Protein AF-A0AA43KGK9-F1 (afdb_monomer)

Sequence (64 aa):
MFIALDPGAEENFQKYQNSPLWQTLNVVKNNRVYIVDSGYWIFGKIISANAILDDLVKYLLESP

Mean predicted aligned error: 3.24 Å

Structure (mmCIF, N/CA/C/O backbone):
da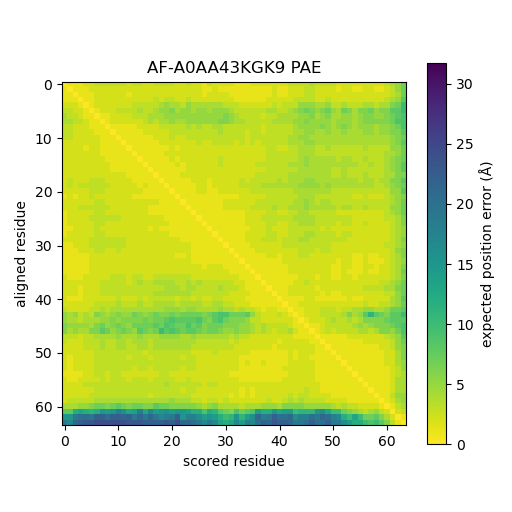ta_AF-A0AA43KGK9-F1
#
_entry.id   AF-A0AA43KGK9-F1
#
loop_
_atom_site.group_PDB
_atom_site.id
_atom_site.type_symbol
_atom_site.label_atom_id
_atom_site.label_alt_id
_atom_site.label_comp_id
_atom_site.label_asym_id
_atom_site.label_entity_id
_atom_site.label_seq_id
_atom_site.pdbx_PDB_ins_code
_atom_site.Cartn_x
_atom_site.Cartn_y
_atom_site.Cartn_z
_atom_site.occupancy
_atom_site.B_iso_or_equiv
_atom_site.auth_seq_id
_atom_site.auth_comp_id
_atom_site.auth_asym_id
_atom_site.auth_atom_id
_atom_site.pdbx_PDB_model_num
ATOM 1 N N . MET A 1 1 ? -5.182 -0.966 -1.257 1.00 95.25 1 MET A N 1
ATOM 2 C CA . MET A 1 1 ? -4.626 0.373 -0.983 1.00 95.25 1 MET A CA 1
ATOM 3 C C . MET A 1 1 ? -3.122 0.242 -1.019 1.00 95.25 1 MET A C 1
ATOM 5 O O . MET A 1 1 ? -2.595 -0.585 -0.287 1.00 95.25 1 MET A O 1
ATOM 9 N N . PHE A 1 2 ? -2.466 0.995 -1.894 1.00 96.56 2 PHE A N 1
ATOM 10 C CA . PHE A 1 2 ? -1.009 1.021 -1.992 1.00 96.56 2 PHE A CA 1
ATOM 11 C C . PHE A 1 2 ? -0.490 2.222 -1.211 1.00 96.56 2 PHE A C 1
ATOM 13 O O . PHE A 1 2 ? -1.066 3.305 -1.310 1.00 96.56 2 PHE A O 1
ATOM 20 N N . ILE A 1 3 ? 0.546 2.014 -0.406 1.00 96.31 3 ILE A N 1
ATOM 21 C CA . ILE A 1 3 ? 1.171 3.052 0.409 1.00 96.31 3 ILE A CA 1
ATOM 22 C C . ILE A 1 3 ? 2.628 3.140 0.021 1.00 96.31 3 ILE A C 1
ATOM 24 O O . ILE A 1 3 ? 3.427 2.275 0.371 1.00 96.31 3 ILE A O 1
ATOM 28 N N . ALA A 1 4 ? 2.939 4.200 -0.712 1.00 95.44 4 ALA A N 1
ATOM 29 C CA . ALA A 1 4 ? 4.297 4.626 -0.978 1.00 95.44 4 ALA A CA 1
ATOM 30 C C . ALA A 1 4 ? 4.870 5.214 0.316 1.00 95.44 4 ALA A C 1
ATOM 32 O O . ALA A 1 4 ? 4.588 6.363 0.657 1.00 95.44 4 ALA A O 1
ATOM 33 N N . LEU A 1 5 ? 5.583 4.386 1.079 1.00 92.25 5 LEU A N 1
ATOM 34 C CA . LEU A 1 5 ? 6.152 4.783 2.361 1.00 92.25 5 LEU A CA 1
ATOM 35 C C . LEU A 1 5 ? 7.584 5.273 2.145 1.00 92.25 5 LEU A C 1
ATOM 37 O O . LEU A 1 5 ? 8.446 4.497 1.742 1.00 92.25 5 LEU A O 1
ATOM 41 N N . ASP A 1 6 ? 7.825 6.552 2.428 1.00 89.94 6 ASP A N 1
ATOM 42 C CA . ASP A 1 6 ? 9.176 7.107 2.422 1.00 89.94 6 ASP A CA 1
ATOM 43 C C . ASP A 1 6 ? 9.981 6.604 3.634 1.00 89.94 6 ASP A C 1
ATOM 45 O O . ASP A 1 6 ? 9.419 6.488 4.732 1.00 89.94 6 ASP A O 1
ATOM 49 N N . PRO A 1 7 ? 11.299 6.373 3.484 1.00 87.62 7 PR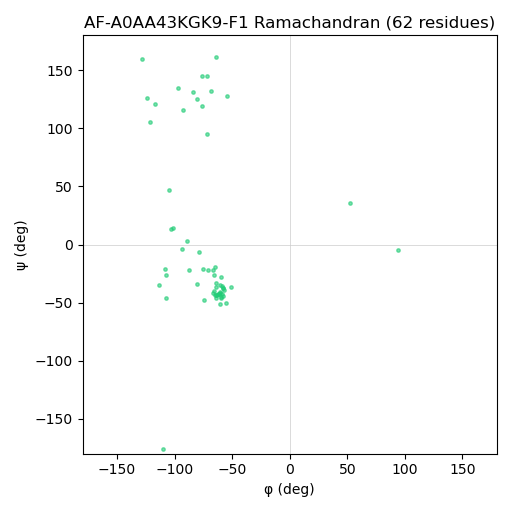O A N 1
ATOM 50 C CA . PRO A 1 7 ? 12.169 6.078 4.616 1.00 87.62 7 PRO A CA 1
ATOM 51 C C . PRO A 1 7 ? 12.065 7.159 5.698 1.00 87.62 7 PRO A C 1
ATOM 53 O O . PRO A 1 7 ? 12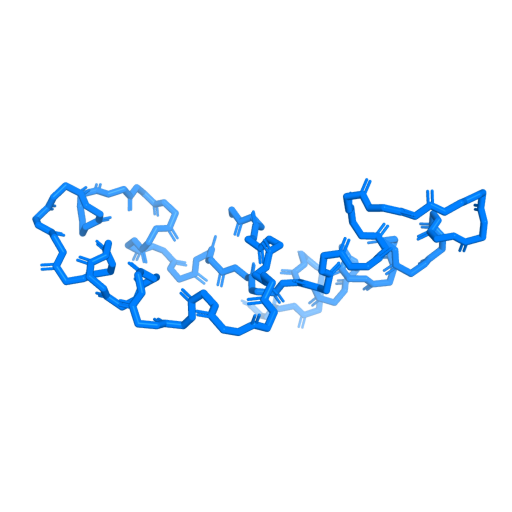.227 8.349 5.420 1.00 87.62 7 PRO A O 1
ATOM 56 N N . GLY A 1 8 ? 11.813 6.752 6.940 1.00 91.31 8 GLY A N 1
ATOM 57 C CA . GLY A 1 8 ? 11.628 7.657 8.078 1.00 91.31 8 GLY A CA 1
ATOM 58 C C . GLY A 1 8 ? 10.168 8.023 8.368 1.00 91.31 8 GLY A C 1
ATOM 59 O O . GLY A 1 8 ? 9.894 8.694 9.365 1.00 91.31 8 GLY A O 1
ATOM 60 N N . ALA A 1 9 ? 9.210 7.585 7.544 1.00 92.56 9 ALA A N 1
ATOM 61 C CA . ALA A 1 9 ? 7.781 7.783 7.790 1.00 92.56 9 ALA A CA 1
ATOM 62 C C . ALA A 1 9 ? 7.131 6.645 8.608 1.00 92.56 9 ALA A C 1
ATOM 64 O O . ALA A 1 9 ? 5.922 6.684 8.858 1.00 92.56 9 ALA A O 1
ATOM 65 N N . GLU A 1 10 ? 7.897 5.644 9.054 1.00 93.25 10 GLU A N 1
ATOM 66 C CA . GLU A 1 10 ? 7.384 4.422 9.687 1.00 93.25 10 GLU A CA 1
ATOM 67 C C . GLU A 1 10 ? 6.622 4.718 10.982 1.00 93.25 10 GLU A C 1
ATOM 69 O O . GLU A 1 10 ? 5.540 4.174 11.197 1.00 93.25 10 GLU A O 1
ATOM 74 N N . GLU A 1 11 ? 7.137 5.617 11.824 1.00 96.00 11 GLU A N 1
ATOM 75 C CA . GLU A 1 11 ? 6.490 5.978 13.092 1.00 96.00 11 GLU A CA 1
ATOM 76 C C . GLU A 1 11 ? 5.125 6.641 12.853 1.00 96.00 11 GLU A C 1
ATOM 78 O O . GLU A 1 11 ? 4.128 6.314 13.501 1.00 96.00 11 GLU A O 1
ATOM 83 N N . ASN A 1 12 ? 5.051 7.553 11.881 1.00 94.75 12 ASN A N 1
ATOM 84 C CA . ASN A 1 12 ? 3.795 8.204 11.519 1.00 94.75 12 ASN A CA 1
ATOM 85 C C . ASN A 1 12 ? 2.811 7.199 10.925 1.00 94.75 12 ASN A C 1
ATOM 87 O O . ASN A 1 12 ? 1.625 7.225 11.257 1.00 94.75 12 ASN A O 1
ATOM 91 N N . PHE A 1 13 ? 3.296 6.276 10.098 1.00 95.69 13 PHE A N 1
ATOM 92 C CA . PHE A 1 13 ? 2.457 5.226 9.548 1.00 95.69 13 PHE A CA 1
ATOM 93 C C . PHE A 1 13 ? 1.890 4.315 10.643 1.00 95.69 13 PHE A C 1
ATOM 95 O O . PHE A 1 13 ? 0.690 4.040 10.641 1.00 95.69 13 PHE A O 1
ATOM 102 N N . GLN A 1 14 ? 2.696 3.934 11.635 1.00 96.44 14 GLN A N 1
ATOM 103 C CA . GLN A 1 14 ? 2.228 3.181 12.803 1.00 96.44 14 GLN A CA 1
ATOM 104 C C . GLN A 1 14 ? 1.159 3.945 13.597 1.00 96.44 14 GLN A C 1
ATOM 106 O O . GLN A 1 14 ? 0.152 3.356 13.992 1.00 96.44 14 GLN A O 1
ATOM 111 N N . LYS A 1 15 ? 1.313 5.264 13.787 1.00 96.88 15 LYS A N 1
ATOM 112 C CA . LYS A 1 15 ? 0.283 6.098 14.439 1.00 96.88 15 LYS A CA 1
ATOM 113 C C . LYS A 1 15 ? -1.049 6.041 13.691 1.00 96.88 15 LYS A C 1
ATOM 115 O O . LYS A 1 15 ? -2.090 5.886 14.328 1.00 96.88 15 LYS A O 1
ATOM 120 N N . TYR A 1 16 ? -1.029 6.108 12.358 1.00 94.38 16 TYR A N 1
ATOM 121 C CA . TYR A 1 16 ? -2.245 5.950 11.558 1.00 94.38 16 TYR A CA 1
ATOM 122 C C . TYR A 1 16 ? -2.838 4.553 11.702 1.00 94.38 16 TYR A C 1
ATOM 124 O O . TYR A 1 16 ? -4.037 4.446 11.953 1.00 94.38 16 TYR A O 1
ATOM 132 N N . GLN A 1 17 ? -2.018 3.502 11.624 1.00 96.19 17 GLN A N 1
ATOM 133 C CA . GLN A 1 17 ? -2.482 2.119 11.757 1.00 96.19 17 GLN A CA 1
ATOM 134 C C . GLN A 1 17 ? -3.178 1.840 13.094 1.00 96.19 17 GLN A C 1
ATOM 136 O O . GLN A 1 17 ? -4.160 1.099 13.146 1.00 96.19 17 GLN A O 1
ATOM 141 N N . ASN A 1 18 ? -2.702 2.477 14.164 1.00 96.94 18 ASN A N 1
ATOM 142 C CA . ASN A 1 18 ? -3.263 2.349 15.506 1.00 96.94 18 ASN A CA 1
ATOM 143 C C . ASN A 1 18 ? -4.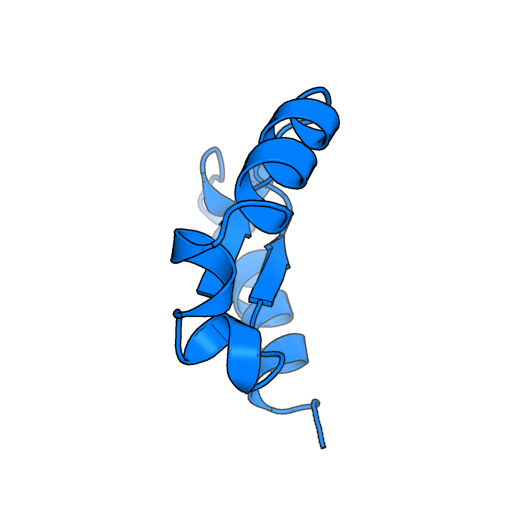537 3.184 15.724 1.00 96.94 18 ASN A C 1
ATOM 145 O O . ASN A 1 18 ? -5.165 3.077 16.777 1.00 96.94 18 ASN A O 1
ATOM 149 N N . S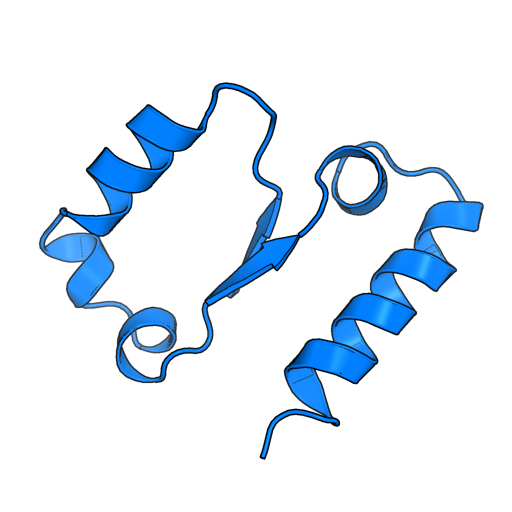ER A 1 19 ? -4.937 4.020 14.762 1.00 97.69 19 SER A N 1
ATOM 150 C CA . SER A 1 19 ? -6.137 4.845 14.900 1.00 97.69 19 SER A CA 1
ATOM 151 C C . SER A 1 19 ? -7.429 4.033 14.691 1.00 97.69 19 SER A C 1
ATOM 153 O O . SER A 1 19 ? -7.487 3.172 13.807 1.00 97.69 19 SER A O 1
ATOM 155 N N . PRO A 1 20 ? -8.521 4.348 15.418 1.00 97.62 20 PRO A N 1
ATOM 156 C CA . PRO A 1 20 ? -9.819 3.710 15.189 1.00 97.62 20 PRO A CA 1
ATOM 157 C C . PRO A 1 20 ? -10.328 3.902 13.758 1.00 97.62 20 PRO A C 1
ATOM 159 O O . PRO A 1 20 ? -10.882 2.981 13.164 1.00 97.62 20 PRO A O 1
ATOM 162 N N . LEU A 1 21 ? -10.093 5.085 13.175 1.00 97.56 21 LEU A N 1
ATOM 163 C CA . LEU A 1 21 ? -10.486 5.397 11.801 1.00 97.56 21 LEU A CA 1
ATOM 164 C C . LEU A 1 21 ? -9.833 4.439 10.801 1.00 97.56 21 LEU A C 1
ATOM 166 O O . LEU A 1 21 ? -10.522 3.893 9.941 1.00 97.56 21 LEU A O 1
ATOM 170 N N . TRP A 1 22 ? -8.534 4.186 10.938 1.00 97.62 22 TRP A N 1
ATOM 171 C CA . TRP A 1 22 ? -7.818 3.251 10.077 1.00 97.62 22 TRP A CA 1
ATOM 172 C C . TRP A 1 22 ? -8.420 1.846 10.113 1.00 97.62 22 TRP A C 1
ATOM 174 O O . TRP A 1 22 ? -8.670 1.240 9.072 1.00 97.62 22 TRP A O 1
ATOM 184 N N . GLN A 1 23 ? -8.746 1.361 11.310 1.00 97.12 23 GLN A N 1
ATOM 185 C CA . GLN A 1 23 ? -9.354 0.045 11.510 1.00 97.12 23 GLN A CA 1
ATOM 186 C C . GLN A 1 23 ? -10.764 -0.063 10.901 1.00 97.12 23 GLN A C 1
ATOM 188 O O . GLN A 1 23 ? -11.238 -1.166 10.626 1.00 97.12 23 GLN A O 1
ATOM 193 N N . THR A 1 24 ? -11.447 1.059 10.631 1.00 97.88 24 THR A N 1
ATOM 194 C CA . THR A 1 24 ? -12.759 1.034 9.963 1.00 97.88 24 THR A CA 1
ATOM 195 C C . THR A 1 24 ? -12.691 0.755 8.461 1.00 97.88 24 THR A C 1
ATOM 197 O O . THR A 1 24 ? -13.692 0.299 7.895 1.00 97.88 24 THR A O 1
ATOM 200 N N . LEU A 1 25 ? -11.540 0.978 7.818 1.00 98.12 25 LEU A N 1
ATOM 201 C CA . LEU A 1 25 ? -11.399 0.930 6.365 1.00 98.12 25 LEU A CA 1
ATOM 202 C C . LEU A 1 25 ? -11.565 -0.498 5.825 1.00 98.12 25 LEU A C 1
ATOM 204 O O . LEU A 1 25 ? -10.907 -1.432 6.281 1.00 98.12 25 LEU A O 1
ATOM 208 N N . ASN A 1 26 ? -12.378 -0.666 4.777 1.00 98.06 26 ASN A N 1
ATOM 209 C CA . ASN A 1 26 ? -12.587 -1.977 4.145 1.00 98.06 26 ASN A CA 1
ATOM 210 C C . ASN A 1 26 ? -11.280 -2.598 3.638 1.00 98.06 26 ASN A C 1
ATOM 212 O O . ASN A 1 26 ? -11.082 -3.801 3.765 1.00 98.06 26 ASN A O 1
ATOM 216 N N . VAL A 1 27 ? -10.368 -1.787 3.102 1.00 96.44 27 VAL A N 1
ATOM 217 C CA . VAL A 1 27 ? -9.056 -2.261 2.637 1.00 96.44 27 VAL A CA 1
ATOM 218 C C . VAL A 1 27 ? -8.194 -2.815 3.773 1.00 96.44 27 VAL A C 1
ATOM 220 O O . VAL A 1 27 ? -7.466 -3.772 3.547 1.00 96.44 27 VAL A O 1
ATOM 223 N N . VAL A 1 28 ? -8.311 -2.272 4.989 1.00 96.81 28 VAL A N 1
ATOM 224 C CA . VAL A 1 28 ? -7.590 -2.760 6.175 1.00 96.81 28 VAL A CA 1
ATOM 225 C C . VAL A 1 28 ? -8.223 -4.057 6.668 1.00 96.81 28 VAL A C 1
ATOM 227 O O . VAL A 1 28 ? -7.523 -5.047 6.836 1.00 96.81 28 VAL A O 1
ATOM 230 N N . LYS A 1 29 ? -9.555 -4.091 6.797 1.00 97.00 29 LYS A N 1
ATOM 231 C CA . LYS A 1 29 ? -10.310 -5.280 7.241 1.00 97.00 29 LYS A CA 1
ATOM 232 C C . LYS A 1 29 ? -10.129 -6.506 6.344 1.00 97.00 29 LYS A C 1
ATOM 234 O O . LYS A 1 29 ? -10.283 -7.624 6.813 1.00 97.00 29 LYS A O 1
ATOM 239 N N . ASN A 1 30 ? -9.843 -6.296 5.060 1.00 96.00 30 ASN A N 1
ATOM 240 C CA . ASN A 1 30 ? -9.647 -7.367 4.081 1.00 96.00 30 ASN A CA 1
ATOM 241 C C . ASN A 1 30 ? -8.162 -7.647 3.785 1.00 96.00 30 ASN A C 1
ATOM 243 O O . ASN A 1 30 ? -7.868 -8.279 2.776 1.00 96.00 30 ASN A O 1
ATOM 247 N N . ASN A 1 31 ? -7.228 -7.146 4.603 1.00 94.06 31 ASN A N 1
ATOM 248 C CA . ASN A 1 31 ? -5.778 -7.293 4.408 1.00 94.06 31 ASN A CA 1
ATOM 249 C C . ASN A 1 31 ? -5.289 -6.855 3.012 1.00 94.06 31 ASN A C 1
ATOM 251 O O . ASN A 1 31 ? -4.358 -7.424 2.451 1.00 94.06 31 ASN A O 1
ATOM 255 N N . ARG A 1 32 ? -5.904 -5.812 2.443 1.00 95.56 32 ARG A N 1
ATOM 256 C CA . ARG A 1 32 ? -5.566 -5.239 1.129 1.00 95.56 32 ARG A CA 1
ATOM 257 C C . ARG A 1 32 ? -4.810 -3.920 1.270 1.00 95.56 32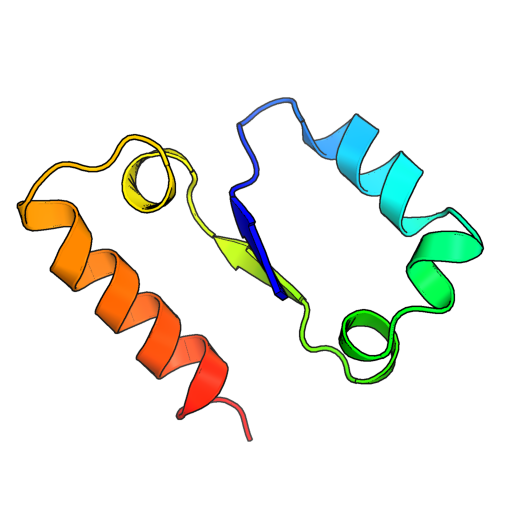 ARG A C 1
ATOM 259 O O . ARG A 1 32 ? -5.166 -2.923 0.628 1.00 95.56 32 ARG A O 1
ATOM 266 N N . VAL A 1 33 ? -3.797 -3.895 2.133 1.00 96.38 33 VAL A N 1
ATOM 267 C CA . VAL A 1 33 ? -2.862 -2.771 2.291 1.00 96.38 33 VAL A CA 1
ATOM 268 C C . VAL A 1 33 ? -1.468 -3.251 1.919 1.00 96.38 33 VAL A C 1
ATOM 270 O O . VAL A 1 33 ? -0.956 -4.177 2.538 1.00 96.38 33 VAL A O 1
ATOM 273 N N . TYR A 1 34 ? -0.865 -2.616 0.919 1.00 96.19 34 TYR A N 1
ATOM 274 C CA . TYR A 1 34 ? 0.430 -3.010 0.372 1.00 96.19 34 TYR A CA 1
ATOM 275 C C . TYR A 1 34 ? 1.385 -1.826 0.448 1.00 96.19 34 TYR A C 1
ATOM 277 O O . TYR A 1 34 ? 1.053 -0.736 -0.019 1.00 96.19 34 TYR A O 1
ATOM 285 N N . ILE A 1 35 ? 2.547 -2.035 1.060 1.00 95.50 35 ILE A N 1
ATOM 286 C CA . ILE A 1 35 ? 3.616 -1.037 1.078 1.00 95.50 35 ILE A CA 1
ATOM 287 C C . ILE A 1 35 ? 4.400 -1.188 -0.220 1.00 95.50 35 ILE A C 1
ATOM 289 O O . ILE A 1 35 ? 4.769 -2.300 -0.601 1.00 95.50 35 ILE A O 1
ATOM 293 N N . VAL A 1 36 ? 4.622 -0.069 -0.889 1.00 95.75 36 VAL A N 1
ATOM 294 C CA . VAL A 1 36 ? 5.346 0.017 -2.153 1.00 95.75 36 VAL A CA 1
ATOM 295 C C . VAL A 1 36 ? 6.434 1.076 -2.046 1.00 95.75 36 VAL A C 1
ATOM 297 O O . VAL A 1 36 ? 6.386 1.943 -1.172 1.00 95.75 36 VAL A O 1
ATOM 300 N N . ASP A 1 37 ? 7.430 0.998 -2.916 1.00 94.19 37 ASP A N 1
ATOM 301 C CA . ASP A 1 37 ? 8.564 1.918 -2.899 1.00 94.19 37 ASP A CA 1
ATOM 302 C C . ASP A 1 37 ? 8.158 3.280 -3.485 1.00 94.19 37 ASP A C 1
ATOM 304 O O . ASP A 1 37 ? 7.753 3.400 -4.648 1.00 94.19 37 ASP A O 1
ATOM 308 N N . SER A 1 38 ? 8.268 4.333 -2.679 1.00 93.94 38 SER A N 1
ATOM 309 C CA . SER A 1 38 ? 7.914 5.689 -3.096 1.00 93.94 38 SER A CA 1
ATOM 310 C C . SER A 1 38 ? 8.816 6.244 -4.201 1.00 93.94 38 SER A C 1
ATOM 312 O O . SER A 1 38 ? 8.363 7.058 -5.013 1.00 93.94 38 SER A O 1
ATOM 314 N N . GLY A 1 39 ? 10.059 5.770 -4.295 1.00 93.75 39 GLY A N 1
ATOM 315 C CA . GLY A 1 39 ? 11.042 6.188 -5.285 1.00 93.75 39 GLY A CA 1
ATOM 316 C C . GLY A 1 39 ? 10.585 5.928 -6.716 1.00 93.75 39 GLY A C 1
ATOM 317 O O . GLY A 1 39 ? 10.854 6.750 -7.592 1.00 93.75 39 GLY A O 1
ATOM 318 N N . TYR A 1 40 ? 9.842 4.843 -6.961 1.00 94.50 40 TYR A N 1
ATOM 319 C CA . TYR A 1 40 ? 9.266 4.570 -8.281 1.00 94.50 40 TYR A CA 1
ATOM 320 C C . TYR A 1 40 ? 7.747 4.758 -8.372 1.00 94.50 40 TYR A C 1
ATOM 322 O O . TYR A 1 40 ? 7.269 5.016 -9.476 1.00 94.50 40 TYR A O 1
ATOM 330 N N . TRP A 1 41 ? 6.994 4.730 -7.264 1.00 95.50 41 TRP A N 1
ATOM 331 C CA . TRP A 1 41 ? 5.548 5.015 -7.279 1.00 95.50 41 TRP A CA 1
ATOM 332 C C . TRP A 1 41 ? 5.192 6.505 -7.299 1.00 95.50 41 TRP A C 1
ATOM 334 O O . TRP A 1 41 ? 4.192 6.876 -7.910 1.00 95.50 41 TRP A O 1
ATOM 344 N N . ILE A 1 42 ? 5.980 7.360 -6.640 1.00 93.81 42 ILE A N 1
ATOM 345 C CA . ILE A 1 42 ? 5.740 8.813 -6.573 1.00 93.81 42 ILE A CA 1
ATOM 346 C C . ILE A 1 42 ? 6.762 9.563 -7.428 1.00 93.81 42 ILE A C 1
ATOM 348 O O . ILE A 1 42 ? 6.394 10.441 -8.206 1.00 93.81 42 ILE A O 1
ATOM 352 N N . PHE A 1 43 ? 8.042 9.209 -7.305 1.00 91.62 43 PHE A N 1
ATOM 353 C CA . PHE A 1 43 ? 9.154 9.950 -7.919 1.00 91.62 43 PHE A CA 1
ATOM 354 C C . PHE A 1 43 ? 9.723 9.284 -9.181 1.00 91.62 43 PHE A C 1
ATOM 356 O O . PHE A 1 43 ? 10.798 9.649 -9.666 1.00 91.62 43 PHE A O 1
ATOM 363 N N . GLY A 1 44 ? 8.997 8.302 -9.717 1.00 88.69 44 GLY A N 1
ATOM 364 C CA . GLY A 1 44 ? 9.438 7.480 -10.831 1.00 88.69 44 GLY A CA 1
ATOM 365 C C . GLY A 1 44 ? 9.640 8.237 -12.147 1.00 88.69 44 GLY A C 1
ATOM 366 O O . GLY A 1 44 ? 9.112 9.324 -12.382 1.00 88.69 44 GLY A O 1
ATOM 367 N N . LYS A 1 45 ? 10.403 7.617 -13.051 1.00 91.44 45 LYS A N 1
ATOM 368 C CA . LYS A 1 45 ? 10.567 8.038 -14.456 1.00 91.44 45 LYS A CA 1
ATOM 369 C C . LYS A 1 45 ? 9.879 7.027 -15.373 1.00 91.44 45 LYS A C 1
ATOM 371 O O . LYS A 1 45 ? 9.295 6.064 -14.900 1.00 91.44 45 LYS A O 1
ATOM 376 N N . ILE A 1 46 ? 9.988 7.185 -16.694 1.00 90.88 46 ILE A N 1
ATOM 377 C CA . ILE A 1 46 ? 9.341 6.274 -17.661 1.00 90.88 46 ILE A CA 1
ATOM 378 C C . ILE A 1 46 ? 9.629 4.782 -17.382 1.00 90.88 46 ILE A C 1
ATOM 380 O O . ILE A 1 46 ? 8.739 3.950 -17.510 1.00 90.88 46 ILE A O 1
ATOM 384 N N . ILE A 1 47 ? 10.842 4.446 -16.925 1.00 90.75 47 ILE A N 1
ATOM 385 C CA . ILE A 1 47 ? 11.232 3.060 -16.620 1.00 90.75 47 ILE A CA 1
ATOM 386 C C . ILE A 1 47 ? 10.539 2.493 -15.370 1.00 90.75 47 ILE A C 1
ATOM 388 O O . ILE A 1 47 ? 10.393 1.281 -15.242 1.00 90.75 47 ILE A O 1
ATOM 392 N N . SER A 1 48 ? 10.064 3.360 -14.475 1.00 96.75 48 SER A N 1
ATOM 393 C CA . SER A 1 48 ? 9.345 2.988 -13.254 1.00 96.75 48 SER A CA 1
ATOM 394 C C . SER A 1 48 ? 7.987 2.353 -13.540 1.00 96.75 48 SER A C 1
ATOM 396 O O . SER A 1 48 ? 7.488 1.610 -12.703 1.00 96.75 48 SER A O 1
ATOM 398 N N . ALA A 1 49 ? 7.411 2.589 -14.725 1.00 95.56 49 ALA A N 1
ATOM 399 C CA . ALA A 1 49 ? 6.139 1.989 -15.115 1.00 95.56 49 ALA A CA 1
ATOM 400 C C . ALA A 1 49 ? 6.184 0.454 -15.056 1.00 95.56 49 ALA A C 1
ATOM 402 O O . ALA A 1 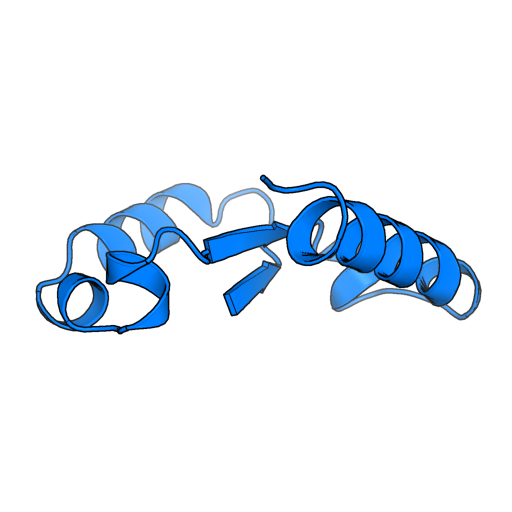49 ? 5.235 -0.157 -14.578 1.00 95.56 49 ALA A O 1
ATOM 403 N N . ASN A 1 50 ? 7.300 -0.160 -15.461 1.00 96.00 50 ASN A N 1
ATOM 404 C CA . ASN A 1 50 ? 7.448 -1.615 -15.402 1.00 96.00 50 ASN A CA 1
ATOM 405 C C . ASN A 1 50 ? 7.486 -2.123 -13.952 1.00 96.00 50 ASN A C 1
ATOM 407 O O . ASN A 1 50 ? 6.786 -3.074 -13.638 1.00 96.00 50 ASN A O 1
ATOM 411 N N . ALA A 1 51 ? 8.197 -1.436 -13.051 1.00 96.00 51 ALA A N 1
ATOM 412 C CA . ALA A 1 51 ? 8.236 -1.808 -11.633 1.00 96.00 51 ALA A CA 1
ATOM 413 C C . ALA A 1 51 ? 6.859 -1.682 -10.951 1.00 96.00 51 ALA A C 1
ATOM 415 O O . ALA A 1 51 ? 6.490 -2.514 -10.126 1.00 96.00 51 ALA A O 1
ATOM 416 N N . ILE A 1 52 ? 6.064 -0.674 -11.331 1.00 96.12 52 ILE A 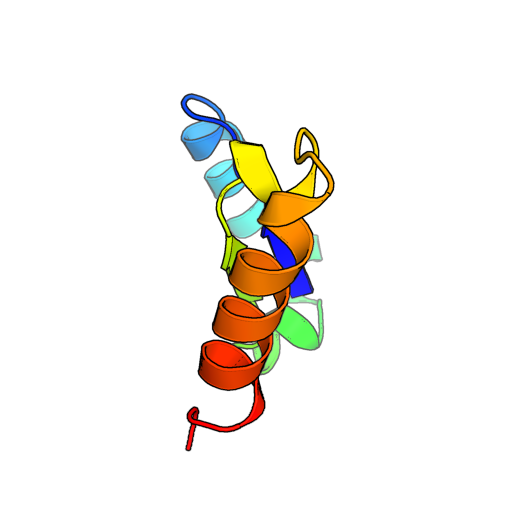N 1
ATOM 417 C CA . ILE A 1 52 ? 4.676 -0.551 -10.864 1.00 96.12 52 ILE A CA 1
ATOM 418 C C . ILE A 1 52 ? 3.835 -1.727 -11.380 1.00 96.12 52 ILE A C 1
ATOM 420 O O . ILE A 1 52 ? 3.055 -2.291 -10.618 1.00 96.12 52 ILE A O 1
ATOM 424 N N . LEU A 1 53 ? 3.984 -2.120 -12.651 1.00 96.12 53 LEU A N 1
ATOM 425 C CA . LEU A 1 53 ? 3.281 -3.289 -13.192 1.00 96.12 53 LEU A CA 1
ATOM 426 C C . LEU A 1 53 ? 3.661 -4.574 -12.446 1.00 96.12 53 LEU A C 1
ATOM 428 O O . LEU A 1 53 ? 2.766 -5.352 -12.118 1.00 96.12 53 LEU A O 1
ATOM 432 N N . ASP A 1 54 ? 4.941 -4.760 -12.122 1.00 96.12 54 ASP A N 1
ATOM 433 C CA . ASP A 1 54 ? 5.422 -5.911 -11.351 1.00 96.12 54 ASP A CA 1
ATOM 434 C C . ASP A 1 54 ? 4.762 -5.973 -9.960 1.00 96.12 54 ASP A C 1
ATOM 436 O O . ASP A 1 54 ? 4.257 -7.024 -9.555 1.00 96.12 54 ASP A O 1
ATOM 440 N N . ASP A 1 55 ? 4.669 -4.842 -9.251 1.00 96.38 55 ASP A N 1
ATOM 441 C CA . ASP A 1 55 ? 3.955 -4.758 -7.969 1.00 96.38 55 ASP A CA 1
ATOM 442 C C . ASP A 1 55 ? 2.464 -5.094 -8.109 1.00 96.38 55 ASP A C 1
ATOM 444 O O . ASP A 1 55 ? 1.895 -5.803 -7.273 1.00 96.38 55 ASP A O 1
ATOM 448 N N . LEU A 1 56 ? 1.805 -4.593 -9.157 1.00 96.00 56 LEU A N 1
ATOM 449 C CA . LEU A 1 56 ? 0.388 -4.872 -9.390 1.00 96.00 56 LEU A CA 1
ATOM 450 C C . LEU A 1 56 ? 0.144 -6.362 -9.639 1.00 96.00 56 LEU A C 1
ATOM 452 O O . LEU A 1 56 ? -0.797 -6.918 -9.073 1.00 96.00 56 LEU A O 1
ATOM 456 N N . VAL A 1 57 ? 0.986 -7.017 -10.441 1.00 96.38 57 VAL A N 1
ATOM 457 C CA . VAL A 1 57 ? 0.895 -8.464 -10.687 1.00 96.38 57 VAL A CA 1
ATOM 458 C C . VAL A 1 57 ? 1.067 -9.231 -9.377 1.00 96.38 57 VAL A C 1
ATOM 460 O O . VAL A 1 57 ? 0.190 -10.014 -9.003 1.00 96.38 57 VAL A O 1
ATOM 463 N N . LYS A 1 58 ? 2.126 -8.928 -8.624 1.00 95.12 58 LYS A N 1
ATOM 464 C CA . LYS A 1 58 ? 2.431 -9.560 -7.336 1.00 95.12 58 LYS A CA 1
ATOM 465 C C . LYS A 1 58 ? 1.278 -9.452 -6.330 1.00 95.12 58 LYS A C 1
ATOM 467 O O . LYS A 1 58 ? 0.880 -10.441 -5.716 1.00 95.12 58 LYS A O 1
ATOM 472 N N . TYR A 1 59 ? 0.735 -8.251 -6.129 1.00 94.56 59 TYR A N 1
ATOM 473 C CA . TYR A 1 59 ? -0.243 -8.012 -5.061 1.00 94.56 59 TYR A CA 1
ATOM 474 C C . TYR A 1 59 ? -1.695 -8.284 -5.463 1.00 94.56 59 TYR A C 1
ATOM 476 O O . TYR A 1 59 ? -2.529 -8.484 -4.581 1.00 94.56 59 TYR A O 1
ATOM 484 N N . LEU A 1 60 ? -2.030 -8.269 -6.758 1.00 91.75 60 LEU A N 1
ATOM 485 C CA . LEU A 1 60 ? -3.416 -8.434 -7.213 1.00 91.75 60 LEU A CA 1
ATOM 486 C C . LEU A 1 60 ? -3.704 -9.784 -7.867 1.00 91.75 60 LEU A C 1
ATOM 488 O O . LEU A 1 60 ? -4.862 -10.197 -7.849 1.00 91.75 60 LEU A O 1
ATOM 492 N N . LEU A 1 61 ? -2.703 -10.443 -8.457 1.00 88.94 61 LEU A N 1
ATOM 493 C CA . LEU A 1 61 ? -2.904 -11.673 -9.231 1.00 88.94 61 LEU A CA 1
ATOM 494 C C . LEU A 1 61 ? -2.266 -12.898 -8.576 1.00 88.94 61 LEU A C 1
ATOM 496 O O . LEU A 1 61 ? -2.826 -13.985 -8.658 1.00 88.94 61 LEU A O 1
ATOM 500 N N . GLU A 1 62 ? -1.119 -12.727 -7.921 1.00 79.25 62 GLU A N 1
ATOM 501 C CA . GLU A 1 62 ? -0.384 -13.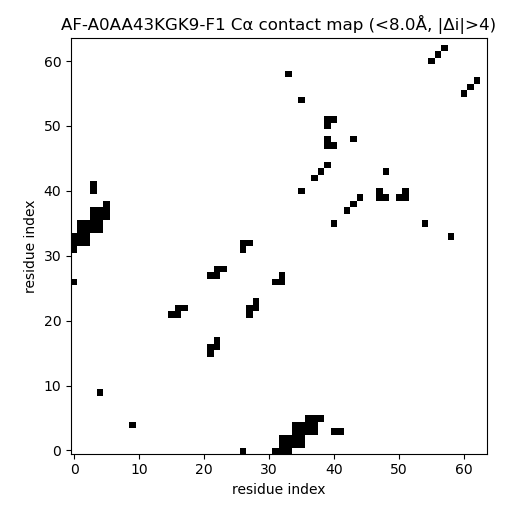832 -7.285 1.00 79.25 62 GLU A CA 1
ATOM 502 C C . GLU A 1 62 ? -0.729 -14.016 -5.800 1.00 79.25 62 GLU A C 1
ATOM 504 O O . GLU A 1 62 ? -0.266 -14.956 -5.155 1.00 79.25 62 GLU A O 1
ATOM 509 N N . SER A 1 63 ? -1.561 -13.132 -5.248 1.00 59.69 63 SER A N 1
ATOM 510 C CA . SER A 1 63 ? -2.095 -13.287 -3.895 1.00 59.69 63 SER A CA 1
ATOM 511 C C . SER A 1 63 ? -3.281 -14.273 -3.910 1.00 59.69 63 SER A C 1
ATOM 513 O O . SER A 1 63 ? -4.204 -14.044 -4.693 1.00 59.69 63 SER A O 1
ATOM 515 N N . PRO A 1 64 ? -3.265 -15.355 -3.100 1.00 53.50 64 PRO A N 1
ATOM 516 C CA . PRO A 1 64 ? -4.343 -16.349 -3.051 1.00 53.50 64 PRO A CA 1
ATOM 517 C C . PRO A 1 64 ? -5.686 -15.786 -2.568 1.00 53.50 64 PRO A C 1
ATOM 519 O O . PRO A 1 64 ? -5.692 -14.793 -1.801 1.00 53.50 64 PRO A O 1
#

Solvent-accessible surface area (backbone atoms only — not comparable to full-atom values): 3840 Å² total; per-residue (Å²): 85,79,40,61,58,52,93,86,44,61,68,61,51,50,55,47,63,73,31,73,70,45,63,67,35,67,45,55,74,67,72,38,66,43,83,44,61,26,66,44,74,74,66,41,58,84,74,26,55,57,57,52,50,52,51,48,45,52,69,69,68,69,51,132

pLDDT: mean 93.48, std 7.33, range [53.5, 98.12]

Foldseek 3Di:
DEAQDDPPCVVVVVVLCPDPVVVPDPCVVVVNYHYDHCCLVPVNDPVSVVVVVVVCCVRPPVDD

Secondary structure (DSSP, 8-state):
-EEEEPTT-HHHHHHHHTSHHHHH-HHHHTT--EEEEHHHHTS--TTHHHHHHHHHHHHHTS--

Radius of gyration: 13.21 Å; Cα contacts (8 Å, |Δi|>4): 53; chains: 1; bounding box: 25×26×33 Å

InterPro domains:
  IPR002491 ABC transporter periplasmic binding domain [PS50983] (1-64)
  IPR051313 Bacterial iron-siderophore binding [PTHR30532] (9-62)

Nearest PDB structures (foldseek):
  3tny-assembly1_A  TM=7.903E-01  e=6.597E-03  Bacillus cereus
  7uq0-assembly2_B  TM=8.833E-01  e=1.883E-01  Mycobacterium tuberculosis H37Rv
  8xfa-assembly1_A  TM=8.328E-01  e=3.486E-01  Streptococcus pyogenes SSI-1
  4n01-assembly2_B  TM=6.511E-01  e=2.366E+00  Veillonella parvula DSM 2008
  4ljs-assembly1_A  TM=6.840E-01  e=7.569E+00  Veillonella parvula DSM 2008

Organism: NCBI:txid2971776